Protein AF-A0A2T4HQL1-F1 (afdb_monomer_lite)

Sequence (120 aa):
MWVTTDDLSLGLLARKEIAVSRMVLTISAKGRITGCMVPTPSQHLELDRHACALTMKRGRYKPARDGAGNRVESTDSRTVRWQVRKDWQPGFGQDKCRRSSPTPPAPQAAILCPSPAMAA

pLDDT: mean 77.42, std 20.45, range [36.78, 98.31]

Structure (mmCIF, N/CA/C/O backbone):
data_AF-A0A2T4HQL1-F1
#
_entry.id   AF-A0A2T4HQL1-F1
#
loop_
_atom_site.group_PDB
_atom_site.id
_atom_site.type_symbol
_atom_site.label_atom_id
_atom_site.label_alt_id
_atom_site.label_comp_id
_atom_site.label_asym_id
_atom_site.label_entity_id
_atom_site.label_seq_id
_atom_site.pdbx_PDB_ins_code
_atom_site.Cartn_x
_atom_site.Cartn_y
_atom_site.Cartn_z
_atom_site.occupancy
_atom_site.B_iso_or_equiv
_atom_site.auth_seq_id
_atom_site.auth_comp_id
_atom_site.auth_asym_id
_atom_site.auth_atom_id
_atom_site.pdbx_PDB_model_num
ATOM 1 N N . MET A 1 1 ? 9.281 -0.082 7.157 1.00 65.81 1 MET A N 1
ATOM 2 C CA . MET A 1 1 ? 8.653 -0.238 5.825 1.00 65.81 1 MET A CA 1
ATOM 3 C C . MET A 1 1 ? 8.395 -1.728 5.595 1.00 65.81 1 MET A C 1
ATOM 5 O O . MET A 1 1 ? 9.284 -2.496 5.931 1.00 65.81 1 MET A O 1
ATOM 9 N N . TRP A 1 2 ? 7.210 -2.154 5.127 1.00 81.00 2 TRP A N 1
ATOM 10 C CA . TRP A 1 2 ? 6.835 -3.590 5.008 1.00 81.00 2 TRP A CA 1
ATOM 11 C C . TRP A 1 2 ? 7.103 -4.226 3.637 1.00 81.00 2 TRP A C 1
ATOM 13 O O . TRP A 1 2 ? 6.974 -5.442 3.483 1.00 81.00 2 TRP A O 1
ATOM 23 N N . VAL A 1 3 ? 7.450 -3.387 2.666 1.00 79.88 3 VAL A N 1
ATOM 24 C CA . VAL A 1 3 ? 7.897 -3.763 1.327 1.00 79.88 3 VAL A CA 1
ATOM 25 C C . VAL A 1 3 ? 9.374 -3.404 1.236 1.00 79.88 3 VAL A C 1
ATOM 27 O O . VAL A 1 3 ? 9.753 -2.301 1.650 1.00 79.88 3 VAL A O 1
ATOM 30 N N . THR A 1 4 ? 10.196 -4.323 0.741 1.00 75.44 4 THR A N 1
ATOM 31 C CA . THR A 1 4 ? 11.634 -4.115 0.548 1.00 75.44 4 THR A CA 1
ATOM 32 C C . THR A 1 4 ? 12.032 -4.405 -0.894 1.00 75.44 4 THR A C 1
ATOM 34 O O . THR A 1 4 ? 11.261 -4.938 -1.687 1.00 75.44 4 THR A O 1
ATOM 37 N N . THR A 1 5 ? 13.259 -4.040 -1.250 1.00 71.44 5 THR A N 1
ATOM 38 C CA . THR A 1 5 ? 13.796 -4.277 -2.591 1.00 71.44 5 THR A CA 1
ATOM 39 C C . THR A 1 5 ? 13.893 -5.763 -2.947 1.00 71.44 5 THR A C 1
ATOM 41 O O . THR A 1 5 ? 13.768 -6.107 -4.117 1.00 71.44 5 THR A O 1
ATOM 44 N N . ASP A 1 6 ? 14.071 -6.648 -1.962 1.00 71.12 6 ASP A N 1
ATOM 45 C CA . ASP A 1 6 ? 14.102 -8.104 -2.171 1.00 71.12 6 ASP A CA 1
ATOM 46 C C . ASP A 1 6 ? 12.740 -8.677 -2.594 1.00 71.12 6 ASP A C 1
ATOM 48 O O . ASP A 1 6 ? 12.672 -9.789 -3.109 1.00 71.12 6 ASP A O 1
ATOM 52 N N . ASP A 1 7 ? 11.660 -7.910 -2.422 1.00 75.12 7 ASP A N 1
ATOM 53 C CA . ASP A 1 7 ? 10.336 -8.269 -2.921 1.00 75.12 7 ASP A CA 1
ATOM 54 C C . ASP A 1 7 ? 10.151 -7.951 -4.420 1.00 75.12 7 ASP A C 1
ATOM 56 O O . ASP A 1 7 ? 9.113 -8.265 -5.001 1.00 75.12 7 ASP A O 1
ATOM 60 N N . LEU A 1 8 ? 11.129 -7.318 -5.080 1.00 72.38 8 LEU A N 1
ATOM 61 C CA . LEU A 1 8 ? 11.062 -7.073 -6.517 1.00 72.38 8 LEU A CA 1
ATOM 62 C C . LEU A 1 8 ? 11.087 -8.409 -7.273 1.00 72.38 8 LEU A C 1
ATOM 64 O O . LEU A 1 8 ? 12.117 -9.081 -7.350 1.00 72.38 8 LEU A O 1
ATOM 68 N N . SER A 1 9 ? 9.953 -8.779 -7.867 1.00 66.94 9 SER A N 1
ATOM 69 C CA . SER A 1 9 ? 9.872 -9.975 -8.707 1.00 66.94 9 SER A CA 1
ATOM 70 C C . SER A 1 9 ? 10.773 -9.833 -9.940 1.00 66.94 9 SER A C 1
ATOM 72 O O . SER A 1 9 ? 10.890 -8.753 -10.530 1.00 66.94 9 SER A O 1
ATOM 74 N N . LEU A 1 10 ? 11.431 -10.934 -10.320 1.00 60.50 10 LEU A N 1
ATOM 75 C CA . LEU A 1 10 ? 12.381 -10.954 -11.433 1.00 60.50 10 LEU A CA 1
ATOM 76 C C . LEU A 1 10 ? 11.708 -10.475 -12.730 1.00 60.50 10 LEU A C 1
ATOM 78 O O . LEU A 1 10 ? 10.618 -10.925 -13.070 1.00 60.50 10 LEU A O 1
ATOM 82 N N . GLY A 1 11 ? 12.381 -9.585 -13.462 1.00 63.12 11 GLY A N 1
ATOM 83 C CA . GLY A 1 11 ? 11.945 -9.130 -14.788 1.00 63.12 11 GLY A CA 1
ATOM 84 C C . GLY A 1 11 ? 10.973 -7.945 -14.810 1.00 63.12 11 GLY A C 1
ATOM 85 O O . GLY A 1 11 ? 10.645 -7.487 -15.896 1.00 63.12 11 GLY A O 1
ATOM 86 N N . LEU A 1 12 ? 10.548 -7.411 -13.656 1.00 71.25 12 LEU A N 1
ATOM 87 C CA . LEU A 1 12 ? 9.639 -6.251 -13.613 1.00 71.25 12 LEU A CA 1
ATOM 88 C C . LEU A 1 12 ? 10.324 -4.893 -13.846 1.00 71.25 12 LEU A C 1
ATOM 90 O O . LEU A 1 12 ? 9.634 -3.913 -14.118 1.00 71.25 12 LEU A O 1
ATOM 94 N N . LEU A 1 13 ? 11.656 -4.827 -13.726 1.00 76.94 13 LEU A N 1
ATOM 95 C CA . LEU A 1 13 ? 12.461 -3.624 -13.965 1.00 76.94 13 LEU A CA 1
ATOM 96 C C . LEU A 1 13 ? 13.774 -3.961 -14.667 1.00 76.94 13 LEU A C 1
ATOM 98 O O . LEU A 1 13 ? 14.427 -4.961 -14.344 1.00 76.94 13 LEU A O 1
ATOM 102 N N . ALA A 1 14 ? 14.198 -3.086 -15.579 1.00 72.31 14 ALA A N 1
ATOM 103 C CA . ALA A 1 14 ? 15.511 -3.157 -16.199 1.00 72.31 14 ALA A CA 1
ATOM 104 C C . ALA A 1 14 ? 16.630 -2.760 -15.217 1.00 72.31 14 ALA A C 1
ATOM 106 O O . ALA A 1 14 ? 16.432 -2.064 -14.215 1.00 72.31 14 ALA A O 1
ATOM 107 N N . ARG A 1 15 ? 17.870 -3.176 -15.515 1.00 67.50 15 ARG A N 1
ATOM 108 C CA . ARG A 1 15 ? 19.042 -2.751 -14.733 1.00 67.50 15 ARG A CA 1
ATOM 109 C C . ARG A 1 15 ? 19.173 -1.225 -14.827 1.00 67.50 15 ARG A C 1
ATOM 111 O O . ARG A 1 15 ? 19.269 -0.697 -15.928 1.00 67.50 15 ARG A O 1
ATOM 118 N N . LYS A 1 16 ? 19.261 -0.553 -13.671 1.00 73.12 16 LYS A N 1
ATOM 119 C CA . LYS A 1 16 ? 19.298 0.920 -13.486 1.00 73.12 16 LYS A CA 1
ATOM 120 C C . LYS A 1 16 ? 17.945 1.636 -13.576 1.00 73.12 16 LYS A C 1
ATOM 122 O O . LYS A 1 16 ? 17.910 2.845 -13.362 1.00 73.12 16 LYS A O 1
ATOM 127 N N . GLU A 1 17 ? 16.855 0.923 -13.828 1.00 81.25 17 GLU A N 1
ATOM 128 C CA . GLU A 1 17 ? 15.520 1.508 -13.782 1.00 81.25 17 GLU A CA 1
ATOM 129 C C . GLU A 1 17 ? 15.061 1.713 -12.331 1.00 81.25 17 GLU A C 1
ATOM 131 O O . GLU A 1 17 ? 15.386 0.929 -11.430 1.00 81.25 17 GLU A O 1
ATOM 136 N N . ILE A 1 18 ? 14.329 2.803 -12.101 1.00 84.56 18 ILE A N 1
ATOM 137 C CA . ILE A 1 18 ? 13.709 3.132 -10.818 1.00 84.56 18 ILE A CA 1
ATOM 138 C C . ILE A 1 18 ? 12.219 3.308 -11.071 1.00 84.56 18 ILE A C 1
ATOM 140 O O . ILE A 1 18 ? 11.830 4.141 -11.886 1.00 84.56 18 ILE A O 1
ATOM 144 N N . ALA A 1 19 ? 11.399 2.587 -10.313 1.00 87.88 19 ALA A N 1
ATOM 145 C CA . ALA A 1 19 ? 9.952 2.750 -10.334 1.00 87.88 19 ALA A CA 1
ATOM 146 C C . ALA A 1 19 ? 9.423 3.166 -8.964 1.00 87.88 19 ALA A C 1
ATOM 148 O O . ALA A 1 19 ? 10.049 2.934 -7.926 1.00 87.88 19 ALA A O 1
ATOM 149 N N . VAL A 1 20 ? 8.256 3.806 -8.962 1.00 90.75 20 VAL A N 1
ATOM 150 C CA . VAL A 1 20 ? 7.622 4.325 -7.752 1.00 90.75 20 VAL A CA 1
ATOM 151 C C . VAL A 1 20 ? 6.142 3.971 -7.757 1.00 90.75 20 VAL A C 1
ATOM 153 O O . VAL A 1 20 ? 5.414 4.405 -8.645 1.00 90.75 20 VAL A O 1
ATOM 156 N N . SER A 1 21 ? 5.704 3.258 -6.723 1.00 92.81 21 SER A N 1
ATOM 157 C CA . SER A 1 21 ? 4.299 2.920 -6.481 1.00 92.81 21 SER A CA 1
ATOM 158 C C . SER A 1 21 ? 3.754 3.776 -5.345 1.00 92.81 21 SER A C 1
ATOM 160 O O . SER A 1 21 ? 4.271 3.724 -4.225 1.00 92.81 21 SER A O 1
ATOM 162 N N . ARG A 1 22 ? 2.714 4.571 -5.615 1.00 94.75 22 ARG A N 1
ATOM 163 C CA . ARG A 1 22 ? 2.044 5.423 -4.619 1.00 94.75 22 ARG A CA 1
ATOM 164 C C . ARG A 1 22 ? 0.680 4.840 -4.291 1.00 94.75 22 ARG A C 1
ATOM 166 O O . ARG A 1 22 ? -0.131 4.657 -5.187 1.00 94.75 22 ARG A O 1
ATOM 173 N N . MET A 1 23 ? 0.423 4.570 -3.021 1.00 95.81 23 MET A N 1
ATOM 174 C CA . MET A 1 23 ? -0.805 3.916 -2.578 1.00 95.81 23 MET A CA 1
ATOM 175 C C . MET A 1 23 ? -1.430 4.634 -1.385 1.00 95.81 23 MET A C 1
ATOM 177 O O . MET A 1 23 ? -0.723 5.203 -0.552 1.00 95.81 23 MET A O 1
ATOM 181 N N . VAL A 1 24 ? -2.752 4.552 -1.296 1.00 97.38 24 VAL A N 1
ATOM 182 C CA . VAL A 1 24 ? -3.547 4.917 -0.124 1.00 97.38 24 VAL A CA 1
ATOM 183 C C . VAL A 1 24 ? -4.109 3.637 0.480 1.00 97.38 24 VAL A C 1
ATOM 185 O O . VAL A 1 24 ? -4.623 2.766 -0.221 1.00 97.38 24 VAL A O 1
ATOM 188 N N . LEU A 1 25 ? -3.967 3.512 1.790 1.00 97.81 25 LEU A N 1
ATOM 189 C CA . LEU A 1 25 ? -4.340 2.348 2.571 1.00 97.81 25 LEU A CA 1
ATOM 190 C C . LEU A 1 25 ? -5.537 2.691 3.440 1.00 97.81 25 LEU A C 1
ATOM 192 O O . LEU A 1 25 ? -5.536 3.737 4.081 1.00 97.81 25 LEU A O 1
ATOM 196 N N . THR A 1 26 ? -6.491 1.774 3.537 1.00 98.25 26 THR A N 1
ATOM 197 C CA . THR A 1 26 ? -7.552 1.822 4.547 1.00 98.25 26 THR A CA 1
ATOM 198 C C . THR A 1 26 ? -7.144 0.938 5.714 1.00 98.25 26 THR A C 1
ATOM 200 O O . THR A 1 26 ? -6.795 -0.230 5.525 1.00 98.25 26 THR A O 1
ATOM 203 N N . ILE A 1 27 ? -7.152 1.492 6.921 1.00 98.31 27 ILE A N 1
ATOM 204 C CA . ILE A 1 27 ? -6.684 0.856 8.150 1.00 98.31 27 ILE A CA 1
ATOM 205 C C . ILE A 1 27 ? -7.839 0.818 9.139 1.00 98.31 27 ILE A C 1
ATOM 207 O O . ILE A 1 27 ? -8.248 1.845 9.669 1.00 98.31 27 ILE A O 1
ATOM 211 N N . SER A 1 28 ? -8.314 -0.383 9.446 1.00 98.12 28 SER A N 1
ATOM 212 C CA . SER A 1 28 ? -9.365 -0.605 10.441 1.00 98.12 28 SER A CA 1
ATOM 213 C C . SER A 1 28 ? -8.979 -0.124 11.847 1.00 98.12 28 SER A C 1
ATOM 215 O O . SER A 1 28 ? -7.801 -0.082 12.214 1.00 98.12 28 SER A O 1
ATOM 217 N N . ALA A 1 29 ? -9.984 0.053 12.709 1.00 97.69 29 ALA A N 1
ATOM 218 C CA . ALA A 1 29 ? -9.818 0.325 14.143 1.00 97.69 29 ALA A CA 1
ATOM 219 C C . ALA A 1 29 ? -9.014 -0.752 14.915 1.00 97.69 29 ALA A C 1
ATOM 221 O O . ALA A 1 29 ? -8.616 -0.544 16.062 1.00 97.69 29 ALA A O 1
ATOM 222 N N . LYS A 1 30 ? -8.740 -1.914 14.302 1.00 97.19 30 LYS A N 1
ATOM 223 C CA . LYS A 1 30 ? -7.858 -2.964 14.847 1.00 97.19 30 LYS A CA 1
ATOM 224 C C . LYS A 1 30 ? -6.393 -2.805 14.416 1.00 97.19 30 LYS A C 1
ATOM 226 O O . LYS A 1 30 ? -5.563 -3.626 14.792 1.00 97.19 30 LYS A O 1
ATOM 231 N N . GLY A 1 31 ? -6.063 -1.786 13.618 1.00 96.75 31 GLY A N 1
ATOM 232 C CA . GLY A 1 31 ? -4.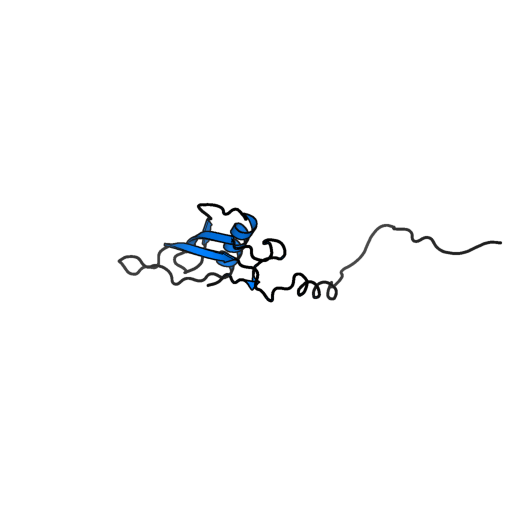704 -1.547 13.120 1.00 96.75 31 GLY A CA 1
ATOM 233 C C . GLY A 1 31 ? -4.328 -2.446 11.941 1.00 96.75 31 GLY A C 1
ATOM 234 O O . GLY A 1 31 ? -3.152 -2.625 11.615 1.00 96.75 31 GLY A O 1
ATOM 235 N N . ARG A 1 32 ? -5.333 -3.059 11.313 1.00 97.06 32 ARG A N 1
ATOM 236 C CA . ARG A 1 32 ? -5.176 -3.935 10.154 1.00 97.06 32 ARG A CA 1
ATOM 237 C C . ARG A 1 32 ? -5.545 -3.192 8.890 1.00 97.06 32 ARG A C 1
ATOM 239 O O . ARG A 1 32 ? -6.594 -2.555 8.864 1.00 97.06 32 ARG A O 1
ATOM 246 N N . ILE A 1 33 ? -4.722 -3.337 7.860 1.00 97.69 33 ILE A N 1
ATOM 247 C CA . ILE A 1 33 ? -5.035 -2.823 6.531 1.00 97.69 33 ILE A CA 1
ATOM 248 C C . ILE A 1 33 ? -6.162 -3.673 5.945 1.00 97.69 33 ILE A C 1
ATOM 250 O O . ILE A 1 33 ? -6.043 -4.897 5.883 1.00 97.69 33 ILE A O 1
ATOM 254 N N . THR A 1 34 ? -7.248 -3.019 5.559 1.00 97.62 34 THR A N 1
ATOM 255 C CA . THR A 1 34 ? -8.452 -3.619 4.968 1.00 97.62 34 THR A CA 1
ATOM 256 C C . THR A 1 34 ? -8.612 -3.250 3.498 1.00 97.62 34 THR A C 1
ATOM 258 O O . THR A 1 34 ? -9.283 -3.974 2.772 1.00 97.62 34 THR A O 1
ATOM 261 N N . GLY A 1 35 ? -7.946 -2.188 3.037 1.00 96.94 35 GLY A N 1
ATOM 262 C CA . GLY A 1 35 ? -7.953 -1.763 1.639 1.00 96.94 35 GLY A CA 1
ATOM 263 C C . GLY A 1 35 ? -6.613 -1.179 1.201 1.00 96.94 35 GLY A C 1
ATOM 264 O O . GLY A 1 35 ? -5.869 -0.629 2.015 1.00 96.94 35 GLY A O 1
ATOM 265 N N . CYS A 1 36 ? -6.311 -1.306 -0.089 1.00 97.38 36 CYS A N 1
ATOM 266 C CA . CYS A 1 36 ? -5.197 -0.636 -0.750 1.00 97.38 36 CYS A CA 1
ATOM 267 C C . CYS A 1 36 ? -5.657 -0.162 -2.126 1.00 97.38 36 CYS A C 1
ATOM 269 O O . CYS A 1 36 ? -6.158 -0.962 -2.915 1.00 97.38 36 CYS A O 1
ATOM 271 N N . MET A 1 37 ? -5.481 1.125 -2.406 1.00 96.56 37 MET A N 1
ATOM 272 C CA . MET A 1 37 ? -5.764 1.729 -3.704 1.00 96.56 37 MET A CA 1
ATOM 273 C C . MET A 1 37 ? -4.547 2.498 -4.204 1.00 96.56 37 MET A C 1
ATOM 275 O O . MET A 1 37 ? -3.816 3.105 -3.424 1.00 96.56 37 MET A O 1
ATOM 279 N N . VAL A 1 38 ? -4.344 2.504 -5.516 1.00 96.25 38 VAL A N 1
ATOM 280 C CA . VAL A 1 38 ? -3.274 3.254 -6.180 1.00 96.25 38 VAL A CA 1
ATOM 281 C C . VAL A 1 38 ? -3.954 4.378 -6.963 1.00 96.25 38 VAL A C 1
ATOM 283 O O . VAL A 1 38 ? -4.474 4.119 -8.045 1.00 96.25 38 VAL A O 1
ATOM 286 N N . PRO A 1 39 ? -4.043 5.604 -6.405 1.00 94.38 39 PRO A N 1
ATOM 287 C CA . PRO A 1 39 ? -4.849 6.685 -6.986 1.00 94.38 39 PRO A CA 1
ATOM 288 C C . PRO A 1 39 ? -4.349 7.121 -8.365 1.00 94.38 39 PRO A C 1
ATOM 290 O O . PRO A 1 39 ? -5.128 7.545 -9.211 1.00 94.38 39 PRO A O 1
ATOM 293 N N .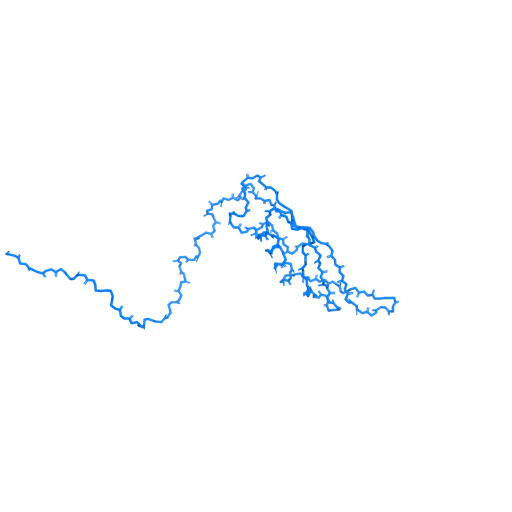 THR A 1 40 ? -3.045 6.998 -8.596 1.00 93.50 40 THR A N 1
ATOM 294 C CA . THR A 1 40 ? -2.426 7.215 -9.900 1.00 93.50 40 THR A CA 1
ATOM 295 C C . THR A 1 40 ? -1.534 6.017 -10.178 1.00 93.50 40 THR A C 1
ATOM 297 O O . THR A 1 40 ? -0.467 5.916 -9.561 1.00 93.50 40 THR A O 1
ATOM 300 N N . PRO A 1 41 ? -1.974 5.087 -11.043 1.00 91.12 41 PRO A N 1
ATOM 301 C CA . PRO A 1 41 ? -1.151 3.960 -11.444 1.00 91.12 41 PRO A CA 1
ATOM 302 C C . PRO A 1 41 ? 0.173 4.436 -12.040 1.00 91.12 41 PRO A C 1
ATOM 304 O O . PRO A 1 41 ? 0.234 5.444 -12.747 1.00 91.12 41 PRO A O 1
ATOM 307 N N . SER A 1 42 ? 1.247 3.729 -11.718 1.00 89.19 42 SER A N 1
ATOM 308 C CA . SER A 1 42 ? 2.559 3.953 -12.303 1.00 89.19 42 SER A CA 1
ATOM 309 C C . SER A 1 42 ? 2.631 3.344 -13.706 1.00 89.19 42 SER A C 1
ATOM 311 O O . SER A 1 42 ? 1.728 2.644 -14.164 1.00 89.19 42 SER A O 1
ATOM 313 N N . GLN A 1 43 ? 3.761 3.556 -14.378 1.00 88.50 43 GLN A N 1
ATOM 314 C CA . GLN A 1 43 ? 4.063 2.881 -15.644 1.00 88.50 43 GLN A CA 1
ATOM 315 C C . GLN A 1 43 ? 4.209 1.352 -15.477 1.00 88.50 43 GLN A C 1
ATOM 317 O O . GLN A 1 43 ? 4.167 0.623 -16.463 1.00 88.50 43 GLN A O 1
ATOM 322 N N . HIS A 1 44 ? 4.330 0.852 -14.239 1.00 88.38 44 HIS A N 1
ATOM 323 C CA . HIS A 1 44 ? 4.500 -0.563 -13.913 1.00 88.38 44 HIS A CA 1
ATOM 324 C C . HIS A 1 44 ? 3.327 -1.065 -13.057 1.00 88.38 44 HIS A C 1
ATOM 326 O O . HIS A 1 44 ? 3.447 -1.246 -11.844 1.00 88.38 44 HIS A O 1
ATOM 332 N N . LEU A 1 45 ? 2.186 -1.338 -13.697 1.00 89.50 45 LEU A N 1
ATOM 333 C CA . LEU A 1 45 ? 0.959 -1.774 -13.011 1.00 89.50 45 LEU A CA 1
ATOM 334 C C . LEU A 1 45 ? 1.151 -3.033 -12.150 1.00 89.50 45 LEU A C 1
ATOM 336 O O . LEU A 1 45 ? 0.549 -3.160 -11.084 1.00 89.50 45 LEU A O 1
ATOM 340 N N . GLU A 1 46 ? 2.011 -3.953 -12.585 1.00 86.12 46 GLU A N 1
ATOM 341 C CA . GLU A 1 46 ? 2.327 -5.159 -11.817 1.00 86.12 46 GLU A CA 1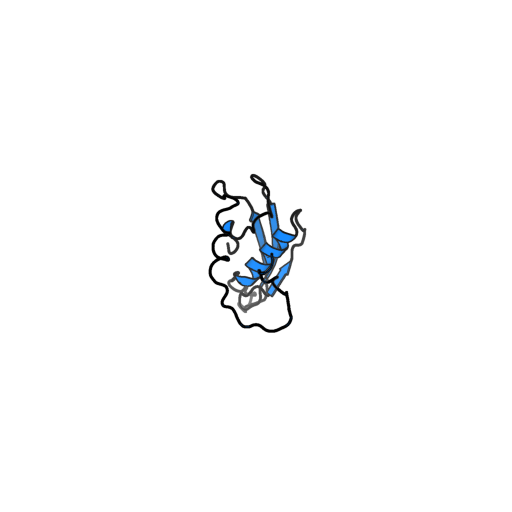
ATOM 342 C C . GLU A 1 46 ? 3.097 -4.840 -10.528 1.00 86.12 46 GLU A C 1
ATOM 344 O O . GLU A 1 46 ? 2.820 -5.446 -9.492 1.00 86.12 46 GLU A O 1
ATOM 349 N N . LEU A 1 47 ? 3.984 -3.834 -10.533 1.00 89.00 47 LEU A N 1
ATOM 350 C CA . LEU A 1 47 ? 4.640 -3.371 -9.305 1.00 89.00 47 LEU A CA 1
ATOM 351 C C . LEU A 1 47 ? 3.642 -2.736 -8.348 1.00 89.00 47 LEU A C 1
ATOM 353 O O . LEU A 1 47 ? 3.719 -2.987 -7.151 1.00 89.00 47 LEU A O 1
ATOM 357 N N . ASP A 1 48 ? 2.680 -1.973 -8.858 1.00 91.25 48 ASP A N 1
ATOM 358 C CA . ASP A 1 48 ? 1.640 -1.355 -8.036 1.00 91.25 48 ASP A CA 1
ATOM 359 C C . ASP A 1 48 ? 0.755 -2.401 -7.349 1.00 91.25 48 ASP A C 1
ATOM 361 O O . ASP A 1 48 ? 0.544 -2.349 -6.132 1.00 91.25 48 ASP A O 1
ATOM 365 N N . ARG A 1 49 ? 0.299 -3.405 -8.110 1.00 91.44 49 ARG A N 1
ATOM 366 C CA . ARG A 1 49 ? -0.461 -4.548 -7.582 1.00 91.44 49 ARG A CA 1
ATOM 367 C C . ARG A 1 49 ? 0.346 -5.307 -6.535 1.00 91.44 49 ARG A C 1
ATOM 369 O O . ARG A 1 49 ? -0.165 -5.600 -5.451 1.00 91.44 49 ARG A O 1
ATOM 376 N N . HIS A 1 50 ? 1.614 -5.584 -6.831 1.00 91.06 50 HIS A N 1
ATOM 377 C CA . HIS A 1 50 ? 2.501 -6.300 -5.925 1.00 91.06 50 HIS A CA 1
ATOM 378 C C . HIS A 1 50 ? 2.760 -5.516 -4.630 1.00 91.06 50 HIS A C 1
ATOM 380 O O . HIS A 1 50 ? 2.665 -6.071 -3.531 1.00 91.06 50 HIS A O 1
ATOM 386 N N . ALA A 1 51 ? 2.996 -4.206 -4.744 1.00 91.81 51 ALA A N 1
ATOM 387 C CA . ALA A 1 51 ? 3.184 -3.299 -3.619 1.00 91.81 51 ALA A CA 1
ATOM 388 C C . ALA A 1 51 ? 1.972 -3.327 -2.679 1.00 91.81 51 ALA A C 1
ATOM 390 O O . ALA A 1 51 ? 2.133 -3.483 -1.463 1.00 91.81 51 ALA A O 1
ATOM 391 N N . CYS A 1 52 ? 0.763 -3.227 -3.241 1.00 94.56 52 CYS A N 1
ATOM 392 C CA . CYS A 1 52 ? -0.475 -3.324 -2.477 1.00 94.56 52 CYS A CA 1
ATOM 393 C C . CYS A 1 52 ? -0.611 -4.685 -1.789 1.00 94.56 52 CYS A C 1
ATOM 395 O O . CYS A 1 52 ? -0.840 -4.732 -0.580 1.00 94.56 52 CYS A O 1
ATOM 397 N N . ALA A 1 53 ? -0.413 -5.790 -2.513 1.00 93.25 53 ALA A N 1
ATOM 398 C CA . ALA A 1 53 ? -0.560 -7.139 -1.965 1.00 93.25 53 ALA A CA 1
ATOM 399 C C . ALA A 1 53 ? 0.371 -7.388 -0.764 1.00 93.25 53 ALA A C 1
ATOM 401 O O . ALA A 1 53 ? -0.063 -7.870 0.289 1.00 93.25 53 ALA A O 1
ATOM 402 N N . LEU A 1 54 ? 1.647 -7.013 -0.884 1.00 93.19 54 LEU A N 1
ATOM 403 C CA . LEU A 1 54 ? 2.620 -7.153 0.200 1.00 93.19 54 LEU A CA 1
ATOM 404 C C . LEU A 1 54 ? 2.289 -6.257 1.386 1.00 93.19 54 LEU A C 1
ATOM 406 O O . LEU A 1 54 ? 2.347 -6.705 2.537 1.00 93.19 54 LEU A O 1
ATOM 410 N N . THR A 1 55 ? 1.907 -5.012 1.105 1.00 93.62 55 THR A N 1
ATOM 411 C CA . THR A 1 55 ? 1.540 -4.045 2.135 1.00 93.62 55 THR A CA 1
ATOM 412 C C . THR A 1 55 ? 0.324 -4.531 2.912 1.00 93.62 55 THR A C 1
ATOM 414 O O . THR A 1 55 ? 0.392 -4.597 4.134 1.00 93.62 55 THR A O 1
ATOM 417 N N . MET A 1 56 ? -0.734 -4.997 2.245 1.00 94.69 56 MET A N 1
ATOM 418 C CA . MET A 1 56 ? -1.913 -5.571 2.903 1.00 94.69 56 MET A CA 1
ATOM 419 C C . MET A 1 56 ? -1.570 -6.808 3.750 1.00 94.69 56 MET A C 1
ATOM 421 O O . MET A 1 56 ? -2.044 -6.950 4.880 1.00 94.69 56 MET A O 1
ATOM 425 N N . LYS A 1 57 ? -0.698 -7.695 3.250 1.00 93.44 57 LYS A N 1
ATOM 426 C CA . LYS A 1 57 ? -0.299 -8.925 3.957 1.00 93.44 57 LYS A CA 1
ATOM 427 C C . LYS A 1 57 ? 0.500 -8.624 5.233 1.00 93.44 57 LYS A C 1
ATOM 429 O O . LYS A 1 57 ? 0.191 -9.132 6.324 1.00 93.44 57 LYS A O 1
ATOM 434 N N . ARG A 1 58 ? 1.532 -7.789 5.113 1.00 94.12 58 ARG A N 1
ATOM 435 C CA . ARG A 1 58 ? 2.548 -7.569 6.157 1.00 94.12 58 ARG A CA 1
ATOM 436 C C . ARG A 1 58 ? 2.270 -6.353 7.034 1.00 94.12 58 ARG A C 1
ATOM 438 O O . ARG A 1 58 ? 2.683 -6.338 8.189 1.00 94.12 58 ARG A O 1
ATOM 445 N N . GLY A 1 59 ? 1.551 -5.363 6.519 1.00 92.69 59 GLY A N 1
ATOM 446 C CA . GLY A 1 59 ? 1.365 -4.082 7.179 1.00 92.69 59 GLY A CA 1
ATOM 447 C C . GLY A 1 59 ? 0.562 -4.171 8.470 1.00 92.69 59 GLY A C 1
ATOM 448 O O . GLY A 1 59 ? -0.480 -4.828 8.550 1.00 92.69 59 GLY A O 1
ATOM 449 N N . ARG A 1 60 ? 1.080 -3.527 9.513 1.00 94.25 60 ARG A N 1
ATOM 450 C CA . ARG A 1 60 ? 0.479 -3.461 10.849 1.00 94.25 60 ARG A CA 1
ATOM 451 C C . ARG A 1 60 ? 0.595 -2.035 11.351 1.00 94.25 60 ARG A C 1
ATOM 453 O O . ARG A 1 60 ? 1.693 -1.492 11.388 1.00 94.25 60 ARG A O 1
ATOM 460 N N . TYR A 1 61 ? -0.525 -1.457 11.750 1.00 94.62 61 TYR A N 1
ATOM 461 C CA . TYR A 1 61 ? -0.611 -0.080 12.210 1.00 94.62 61 TYR A CA 1
ATOM 462 C C . TYR A 1 61 ? -1.048 -0.018 13.665 1.00 94.62 61 TYR A C 1
ATOM 464 O O . TYR A 1 61 ? -1.802 -0.864 14.144 1.00 94.62 61 TYR A O 1
ATOM 472 N N . LYS A 1 62 ? -0.623 1.037 14.360 1.00 95.69 62 LYS A N 1
ATOM 473 C CA . LYS A 1 62 ? -1.329 1.475 15.561 1.00 95.69 62 LYS A CA 1
ATOM 474 C C . LYS A 1 62 ? -2.650 2.112 15.099 1.00 95.69 62 LYS A C 1
ATOM 476 O O . LYS A 1 62 ? -2.589 2.984 14.236 1.00 95.69 62 LYS A O 1
ATOM 481 N N . PRO A 1 63 ? -3.815 1.691 15.624 1.00 94.88 63 PRO A N 1
ATOM 482 C CA . PRO A 1 63 ? -5.090 2.293 15.249 1.00 94.88 63 PRO A CA 1
ATOM 483 C C . PRO A 1 63 ? -5.102 3.799 15.511 1.00 94.88 63 PRO A C 1
ATOM 485 O O . PRO A 1 63 ? -4.586 4.242 16.546 1.00 94.88 63 PRO A O 1
ATOM 488 N N . ALA A 1 64 ? -5.733 4.555 14.615 1.00 96.75 64 ALA A N 1
ATOM 489 C CA . ALA A 1 64 ? -6.077 5.945 14.874 1.00 96.75 64 ALA A CA 1
ATOM 490 C C . ALA A 1 64 ? -7.089 6.039 16.022 1.00 96.75 64 ALA A C 1
ATOM 492 O O . ALA A 1 64 ? -7.773 5.062 16.350 1.00 96.75 64 ALA A O 1
ATOM 493 N N . ARG A 1 65 ? -7.163 7.214 16.648 1.00 97.31 65 ARG A N 1
ATOM 494 C CA . ARG A 1 65 ? -8.132 7.505 17.704 1.00 97.31 65 ARG A CA 1
ATOM 495 C C . ARG A 1 65 ? -8.880 8.798 17.405 1.00 97.31 65 ARG A C 1
ATOM 497 O O . ARG A 1 65 ? -8.284 9.716 16.850 1.00 97.31 65 ARG A O 1
ATOM 504 N N . ASP A 1 66 ? -10.157 8.841 17.763 1.00 95.75 66 ASP A N 1
ATOM 505 C CA . ASP A 1 66 ? -10.974 10.056 17.712 1.00 95.75 66 ASP A CA 1
ATOM 506 C C . ASP A 1 66 ? -10.705 10.981 18.918 1.00 95.75 66 ASP A C 1
ATOM 508 O O . ASP A 1 66 ? -9.861 10.691 19.773 1.00 95.75 66 ASP A O 1
ATOM 512 N N . GLY A 1 67 ? -11.441 12.094 19.002 1.00 95.94 67 GLY A N 1
ATOM 513 C CA . GLY A 1 67 ? -11.325 13.059 20.102 1.00 95.94 67 GLY A CA 1
ATOM 514 C C . GLY A 1 67 ? -11.723 12.512 21.481 1.00 95.94 67 GLY A C 1
ATOM 515 O O . GLY A 1 67 ? -11.302 13.066 22.491 1.00 95.94 6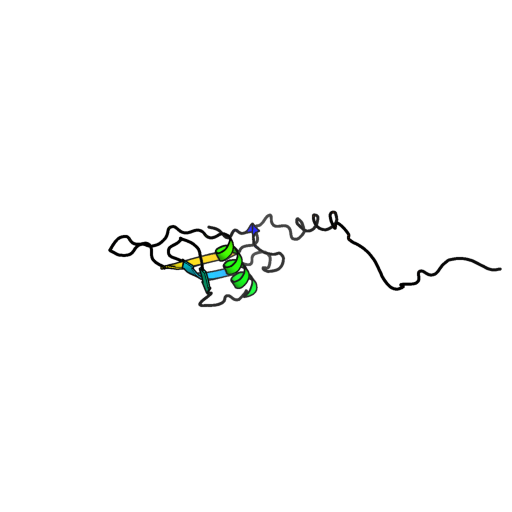7 GLY A O 1
ATOM 516 N N . ALA A 1 68 ? -12.476 11.411 21.538 1.00 96.88 68 ALA A N 1
ATOM 517 C CA . ALA A 1 68 ? -12.827 10.713 22.775 1.00 96.88 68 ALA A CA 1
ATOM 518 C C . ALA A 1 68 ? -11.831 9.587 23.118 1.00 96.88 68 ALA A C 1
ATOM 520 O O . ALA A 1 68 ? -11.954 8.923 24.147 1.00 96.88 68 ALA A O 1
ATOM 521 N N . GLY A 1 69 ? -10.826 9.358 22.268 1.00 96.94 69 GLY A N 1
ATOM 522 C CA . GLY A 1 69 ? -9.825 8.315 22.437 1.00 96.94 69 GLY A CA 1
ATOM 523 C C . GLY A 1 69 ? -10.265 6.934 21.946 1.00 96.94 69 GLY A C 1
ATOM 524 O O . GLY A 1 69 ? -9.505 5.975 22.123 1.00 96.94 69 GLY A O 1
ATOM 525 N N . ASN A 1 70 ? -11.427 6.792 21.308 1.00 97.50 70 ASN A N 1
ATOM 526 C CA . ASN A 1 70 ? -11.876 5.516 20.753 1.00 97.50 70 ASN A CA 1
ATOM 527 C C . ASN A 1 70 ? -11.082 5.175 19.497 1.00 97.50 70 ASN A C 1
ATOM 529 O O . ASN A 1 70 ? -10.727 6.056 18.720 1.00 97.50 70 ASN A O 1
ATOM 533 N N . ARG A 1 71 ? -10.795 3.886 19.278 1.00 98.00 71 ARG A N 1
ATOM 534 C CA . ARG A 1 71 ? -10.103 3.442 18.060 1.00 98.00 71 ARG A CA 1
ATOM 535 C C . ARG A 1 71 ? -11.042 3.553 16.864 1.00 98.00 71 ARG A C 1
ATOM 537 O O . ARG A 1 71 ? -12.133 2.993 16.907 1.00 98.00 71 ARG A O 1
ATOM 544 N N . VAL A 1 72 ? -10.577 4.183 15.794 1.00 97.94 72 VAL A N 1
ATOM 545 C CA . VAL A 1 72 ? -11.365 4.415 14.576 1.00 97.94 72 VAL A CA 1
ATOM 546 C C . VAL A 1 72 ? -10.628 3.938 13.330 1.00 97.94 72 VAL A C 1
ATOM 548 O O . VAL A 1 72 ? -9.415 3.711 13.354 1.00 97.94 72 VAL A O 1
ATOM 551 N N . GLU A 1 73 ? -11.383 3.737 12.251 1.00 98.00 73 GLU A N 1
ATOM 552 C CA . GLU A 1 73 ? -10.805 3.542 10.925 1.00 98.00 73 GLU A CA 1
ATOM 553 C C . GLU A 1 73 ? -10.077 4.814 10.470 1.00 98.00 73 GLU A C 1
ATOM 555 O O . GLU A 1 73 ? -10.453 5.931 10.822 1.00 98.00 73 GLU A O 1
ATOM 560 N N . SER A 1 74 ? -9.008 4.633 9.702 1.00 97.88 74 SER A N 1
ATOM 561 C CA . SER A 1 74 ? -8.206 5.725 9.159 1.00 97.88 74 SER A CA 1
ATOM 562 C C . SER A 1 74 ? -7.626 5.364 7.804 1.00 97.88 74 SER A C 1
ATOM 564 O O . SER A 1 74 ? -7.472 4.185 7.485 1.00 97.88 74 SER A O 1
ATOM 566 N N . THR A 1 75 ? -7.230 6.378 7.044 1.00 97.62 75 THR A N 1
ATOM 567 C CA . THR A 1 75 ? -6.468 6.208 5.807 1.00 97.62 75 THR A CA 1
ATOM 568 C C . THR A 1 75 ? -5.025 6.662 5.975 1.00 97.62 75 THR A C 1
ATOM 570 O O . THR A 1 75 ? -4.758 7.608 6.713 1.00 97.62 75 THR A O 1
ATOM 573 N N . ASP A 1 76 ? -4.097 6.033 5.257 1.00 96.31 76 ASP A N 1
ATOM 574 C CA . ASP A 1 76 ? -2.686 6.432 5.241 1.00 96.31 76 ASP A CA 1
ATOM 575 C C . ASP A 1 76 ? -2.069 6.301 3.848 1.00 96.31 76 ASP A C 1
ATOM 577 O O . ASP A 1 76 ? -2.393 5.382 3.097 1.00 96.31 76 ASP A O 1
ATOM 581 N N . SER A 1 77 ? -1.137 7.194 3.522 1.00 95.25 77 SER A N 1
ATOM 582 C CA . SER A 1 77 ? -0.460 7.222 2.226 1.00 95.25 77 SER A CA 1
ATOM 583 C C . SER A 1 77 ? 0.945 6.639 2.331 1.00 95.25 77 SER A C 1
ATOM 585 O O . SER A 1 77 ? 1.736 6.975 3.221 1.00 95.25 77 SER A O 1
ATOM 587 N N . ARG A 1 78 ? 1.291 5.764 1.385 1.00 93.38 78 ARG A N 1
ATOM 588 C CA . ARG A 1 78 ? 2.601 5.112 1.310 1.00 93.38 78 ARG A CA 1
ATOM 589 C C . ARG A 1 78 ? 3.171 5.173 -0.095 1.00 93.38 78 ARG A C 1
ATOM 591 O O . ARG A 1 78 ? 2.457 5.104 -1.088 1.00 93.38 78 ARG A O 1
ATOM 598 N N . THR A 1 79 ? 4.491 5.295 -0.159 1.00 92.69 79 THR A N 1
ATOM 599 C CA . THR A 1 79 ? 5.244 5.274 -1.412 1.00 92.69 79 THR A CA 1
ATOM 600 C C . THR A 1 79 ? 6.309 4.194 -1.324 1.00 92.69 79 THR A C 1
ATOM 602 O O . THR A 1 79 ? 7.112 4.193 -0.392 1.00 92.69 79 THR A O 1
ATOM 605 N N . VAL A 1 80 ? 6.312 3.277 -2.287 1.00 90.44 80 VAL A N 1
ATOM 606 C CA . VAL A 1 80 ? 7.360 2.269 -2.455 1.00 90.44 80 VAL A CA 1
ATOM 607 C C . VAL A 1 80 ? 8.246 2.705 -3.608 1.00 90.44 80 VAL A C 1
ATOM 609 O O . VAL A 1 80 ? 7.753 2.972 -4.702 1.00 90.44 80 VAL A O 1
ATOM 612 N N . ARG A 1 81 ? 9.553 2.775 -3.362 1.00 89.31 81 ARG A N 1
ATOM 613 C CA . ARG A 1 81 ? 10.559 2.991 -4.400 1.00 89.31 81 ARG A CA 1
ATOM 614 C C . ARG A 1 81 ? 11.233 1.662 -4.707 1.00 89.31 81 ARG A C 1
ATOM 616 O O . ARG A 1 81 ? 11.843 1.062 -3.828 1.00 89.31 81 ARG A O 1
ATOM 623 N N . TRP A 1 82 ? 11.138 1.249 -5.958 1.00 86.31 82 TRP A N 1
ATOM 624 C CA . TRP A 1 82 ? 11.735 0.036 -6.486 1.00 86.31 82 TRP A CA 1
ATOM 625 C C . TRP A 1 82 ? 13.037 0.380 -7.196 1.00 86.31 82 TRP A C 1
ATOM 627 O O . TRP A 1 82 ? 13.093 1.327 -7.982 1.00 86.31 82 TRP A O 1
ATOM 637 N N . GLN A 1 83 ? 14.089 -0.383 -6.922 1.00 84.88 83 GLN A N 1
ATOM 638 C CA . GLN A 1 83 ? 15.363 -0.244 -7.613 1.00 84.88 83 GLN A CA 1
ATOM 639 C C . GLN A 1 83 ? 16.073 -1.588 -7.622 1.00 84.88 83 GLN A C 1
ATOM 641 O O . GLN A 1 83 ? 16.248 -2.199 -6.575 1.00 84.88 83 GLN A O 1
ATOM 646 N N . VAL A 1 84 ? 16.537 -2.032 -8.783 1.00 79.12 84 VAL A N 1
ATOM 647 C CA . VAL A 1 84 ? 17.385 -3.223 -8.867 1.00 79.12 84 VAL A CA 1
ATOM 648 C C . VAL A 1 84 ? 18.695 -2.956 -8.115 1.00 79.12 84 VAL A C 1
ATOM 650 O O . VAL A 1 84 ? 19.413 -2.006 -8.438 1.00 79.12 84 VAL A O 1
ATOM 653 N N . ARG A 1 85 ? 19.017 -3.771 -7.100 1.00 69.31 85 ARG A N 1
ATOM 654 C CA . ARG A 1 85 ? 20.297 -3.647 -6.383 1.00 69.31 85 ARG A CA 1
ATOM 655 C C . ARG A 1 85 ? 21.469 -3.911 -7.332 1.00 69.31 85 ARG A C 1
ATOM 657 O O . ARG A 1 85 ? 21.366 -4.706 -8.258 1.00 69.31 85 ARG A O 1
ATOM 664 N N . LYS A 1 86 ? 22.618 -3.277 -7.090 1.00 65.69 86 LYS A N 1
ATOM 665 C CA . LYS A 1 86 ? 23.818 -3.461 -7.930 1.00 65.69 86 LYS A CA 1
ATOM 666 C C . LYS A 1 86 ? 24.352 -4.898 -7.893 1.00 65.69 86 LYS A C 1
ATOM 668 O O . LYS A 1 86 ? 24.880 -5.373 -8.892 1.00 65.69 86 LYS A O 1
ATOM 673 N N . ASP A 1 87 ? 24.190 -5.573 -6.761 1.00 66.44 87 ASP A N 1
ATOM 674 C CA . ASP A 1 87 ? 24.553 -6.975 -6.550 1.00 66.44 87 ASP A CA 1
ATOM 675 C C . ASP A 1 87 ? 23.417 -7.954 -6.887 1.00 66.44 87 ASP A C 1
ATOM 677 O O . ASP A 1 87 ? 23.565 -9.164 -6.727 1.00 66.44 87 ASP A O 1
ATOM 681 N N . TRP A 1 88 ? 22.292 -7.448 -7.403 1.00 58.72 88 TRP A N 1
ATOM 682 C CA . TRP A 1 88 ? 21.239 -8.288 -7.945 1.00 58.72 88 TRP A CA 1
ATOM 683 C C . TRP A 1 88 ? 21.706 -8.890 -9.273 1.00 58.72 88 TRP A C 1
ATOM 685 O O . TRP A 1 88 ? 21.863 -8.213 -10.296 1.00 58.72 88 TRP A O 1
ATOM 695 N N . GLN A 1 89 ? 21.954 -10.194 -9.235 1.00 50.53 89 GLN A N 1
ATOM 696 C CA . GLN A 1 89 ? 22.287 -10.999 -10.396 1.00 50.53 89 GLN A CA 1
ATOM 697 C C . GL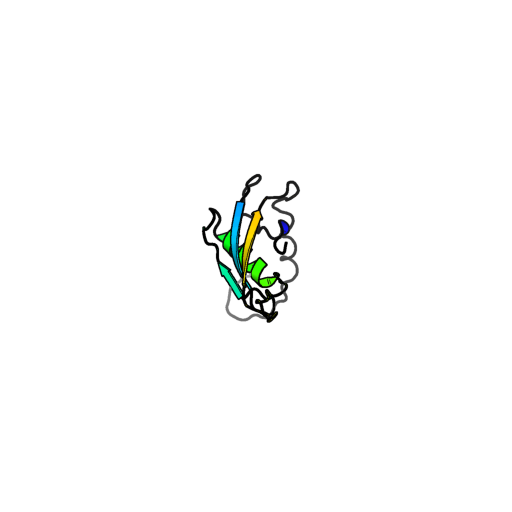N A 1 89 ? 20.997 -11.675 -10.895 1.00 50.53 89 GLN A C 1
ATOM 699 O O . GLN A 1 89 ? 20.445 -12.502 -10.164 1.00 50.53 89 GLN A O 1
ATOM 704 N N . PRO A 1 90 ? 20.495 -11.367 -12.109 1.00 46.09 90 PRO A N 1
ATOM 705 C CA . PRO A 1 90 ? 19.423 -12.141 -12.723 1.00 46.09 90 PRO A CA 1
ATOM 706 C C . PRO A 1 90 ? 19.958 -13.558 -12.954 1.00 46.09 90 PRO A C 1
ATOM 708 O O . PRO A 1 90 ? 20.739 -13.787 -13.872 1.00 46.09 90 PRO A O 1
ATOM 711 N N . GLY A 1 91 ? 19.623 -14.474 -12.045 1.00 48.66 91 GLY A N 1
ATOM 712 C CA . GLY A 1 91 ? 20.149 -15.842 -12.041 1.00 48.66 91 GLY A CA 1
ATOM 713 C C . GLY A 1 91 ? 20.447 -16.445 -10.665 1.00 48.66 91 GLY A C 1
ATOM 714 O O . GLY A 1 91 ? 20.585 -17.656 -10.585 1.00 48.66 91 GLY A O 1
ATOM 715 N N . PHE A 1 92 ? 20.487 -15.666 -9.578 1.00 45.22 92 PHE A N 1
ATOM 716 C CA . PHE A 1 92 ? 20.720 -16.199 -8.222 1.00 45.22 92 PHE A CA 1
ATOM 717 C C . PHE A 1 92 ? 19.418 -16.298 -7.412 1.00 45.22 92 PHE A C 1
ATOM 719 O O . PHE A 1 92 ? 19.200 -15.568 -6.448 1.00 45.22 92 PHE A O 1
ATOM 726 N N . GLY A 1 93 ? 18.526 -17.190 -7.849 1.00 46.34 93 GLY A N 1
ATOM 727 C CA . GLY A 1 93 ? 17.244 -17.448 -7.181 1.00 46.34 93 GLY A CA 1
ATOM 728 C C . GLY A 1 93 ? 16.311 -18.424 -7.906 1.00 46.34 93 GLY A C 1
ATOM 729 O O . GLY A 1 93 ? 15.110 -18.401 -7.657 1.00 46.34 93 GLY A O 1
ATOM 730 N N . GLN A 1 94 ? 16.832 -19.260 -8.810 1.00 48.16 94 GLN A N 1
ATOM 731 C CA . GLN A 1 94 ? 16.050 -20.215 -9.620 1.00 48.16 94 GLN A CA 1
ATOM 732 C C . GLN A 1 94 ? 16.491 -21.675 -9.383 1.00 48.16 94 GLN A C 1
ATOM 734 O O . GLN A 1 94 ? 16.232 -22.566 -10.184 1.00 48.16 94 GLN A O 1
ATOM 739 N N . ASP A 1 95 ? 17.142 -21.947 -8.256 1.00 46.41 95 ASP A N 1
ATOM 740 C CA . ASP A 1 95 ? 17.801 -23.220 -7.943 1.00 46.41 95 ASP A CA 1
ATOM 741 C C . ASP A 1 95 ? 17.273 -23.871 -6.649 1.00 46.41 95 ASP A C 1
ATOM 743 O O . ASP A 1 95 ? 17.907 -24.743 -6.056 1.00 46.41 95 ASP A O 1
ATOM 747 N N . LYS A 1 96 ? 16.046 -23.521 -6.235 1.00 51.09 96 LYS A N 1
ATOM 748 C CA . LYS A 1 96 ? 15.337 -24.202 -5.131 1.00 51.09 96 LYS A CA 1
ATOM 749 C C . LYS A 1 96 ? 14.080 -24.969 -5.573 1.00 51.09 96 LYS A C 1
ATOM 751 O O . LYS A 1 96 ? 13.668 -25.879 -4.868 1.00 51.09 96 LYS A O 1
ATOM 756 N N . CYS A 1 97 ? 13.518 -24.699 -6.758 1.00 43.38 97 CYS A N 1
ATOM 757 C CA . CYS A 1 97 ? 12.339 -25.422 -7.274 1.00 43.38 97 CYS A CA 1
ATOM 758 C C . CYS A 1 97 ? 12.659 -26.606 -8.210 1.00 43.38 97 CYS A C 1
ATOM 760 O O . CYS A 1 97 ? 11.749 -27.137 -8.835 1.00 43.38 97 CYS A O 1
ATOM 762 N N . ARG A 1 98 ? 13.918 -27.067 -8.305 1.00 50.75 98 ARG A N 1
ATOM 763 C CA . ARG A 1 98 ? 14.258 -28.303 -9.051 1.00 50.75 98 ARG A CA 1
ATOM 764 C C . ARG A 1 98 ? 14.448 -29.540 -8.161 1.00 50.75 98 ARG A C 1
ATOM 766 O O . ARG A 1 98 ? 14.709 -30.613 -8.688 1.00 50.75 98 ARG A O 1
ATOM 773 N N . ARG A 1 99 ? 14.353 -29.427 -6.827 1.00 51.16 99 ARG A N 1
ATOM 774 C CA . ARG A 1 99 ? 14.685 -30.551 -5.921 1.00 51.16 99 ARG A CA 1
ATOM 775 C C . ARG A 1 99 ? 13.602 -30.966 -4.923 1.00 51.16 99 ARG A C 1
ATOM 777 O O . ARG A 1 99 ? 13.859 -31.841 -4.109 1.00 51.16 99 ARG A O 1
ATOM 784 N N . SER A 1 100 ? 12.394 -30.416 -4.980 1.00 41.44 100 SER A N 1
ATOM 785 C CA . SER A 1 100 ? 11.334 -30.871 -4.071 1.00 41.44 100 SER A CA 1
ATOM 786 C C . SER A 1 100 ? 9.945 -30.685 -4.668 1.00 41.44 100 SER A C 1
ATOM 788 O O . SER A 1 100 ? 9.162 -29.858 -4.211 1.00 41.44 100 SER A O 1
ATOM 790 N N . SER A 1 101 ? 9.646 -31.483 -5.690 1.00 52.91 101 SER A N 1
ATOM 791 C CA . SER A 1 101 ? 8.276 -31.929 -5.936 1.00 52.91 101 SER A CA 1
ATOM 792 C C . SER A 1 101 ? 8.053 -33.180 -5.080 1.00 52.91 101 SER A C 1
ATOM 794 O O . SER A 1 101 ? 8.731 -34.177 -5.327 1.00 52.91 101 SER A O 1
ATOM 796 N N . PRO A 1 102 ? 7.154 -33.188 -4.083 1.00 48.53 102 PRO A N 1
ATOM 797 C CA . PRO A 1 102 ? 6.569 -34.437 -3.637 1.00 48.53 102 PRO A CA 1
ATOM 798 C C . PRO A 1 102 ? 5.459 -34.796 -4.633 1.00 48.53 102 PRO A C 1
ATOM 800 O O . PRO A 1 102 ? 4.445 -34.107 -4.730 1.00 48.53 102 PRO A O 1
ATOM 803 N N . THR A 1 103 ? 5.692 -35.843 -5.420 1.00 51.47 103 THR A N 1
ATOM 804 C CA . THR A 1 103 ? 4.682 -36.511 -6.255 1.00 51.47 103 THR A CA 1
ATOM 805 C C . THR A 1 103 ? 3.449 -36.867 -5.420 1.00 51.47 103 THR A C 1
ATOM 807 O O . THR A 1 103 ? 3.605 -37.294 -4.274 1.00 51.47 103 THR A O 1
ATOM 810 N N . PRO A 1 104 ? 2.234 -36.758 -5.982 1.00 43.62 104 PRO A N 1
ATOM 811 C CA . PRO A 1 104 ? 1.361 -37.941 -5.981 1.00 43.62 104 PRO A CA 1
ATOM 812 C C . PRO A 1 104 ? 0.503 -38.050 -7.271 1.00 43.62 104 PRO A C 1
ATOM 814 O O . PRO A 1 104 ? 0.502 -37.143 -8.099 1.00 43.62 104 PRO A O 1
ATOM 817 N N . PRO A 1 105 ? -0.186 -39.185 -7.479 1.00 48.28 105 PRO A N 1
ATOM 818 C CA . PRO A 1 105 ? 0.249 -40.313 -8.289 1.00 48.28 105 PRO A CA 1
ATOM 819 C C . PRO A 1 105 ? -0.330 -40.288 -9.722 1.00 48.28 105 PRO 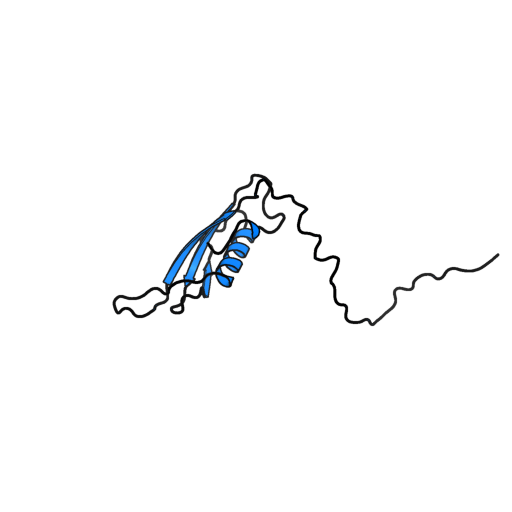A C 1
ATOM 821 O O . PRO A 1 105 ? -1.342 -39.650 -10.000 1.00 48.28 105 PRO A O 1
ATOM 824 N N . ALA A 1 106 ? 0.290 -41.050 -10.629 1.00 44.16 106 ALA A N 1
ATOM 825 C CA . ALA A 1 106 ? -0.373 -41.521 -11.853 1.00 44.16 106 ALA A CA 1
ATOM 826 C C . ALA A 1 106 ? -1.670 -42.278 -11.466 1.00 44.16 106 ALA A C 1
ATOM 828 O O . ALA A 1 106 ? -1.678 -42.881 -10.388 1.00 44.16 106 ALA A O 1
ATOM 829 N N . PRO A 1 107 ? -2.748 -42.307 -12.282 1.00 49.19 107 PRO A N 1
ATOM 830 C CA . PRO A 1 107 ? -2.700 -42.676 -13.705 1.00 49.19 107 PRO A CA 1
ATOM 831 C C . PRO A 1 107 ? -3.630 -41.789 -14.584 1.00 49.19 107 PRO A C 1
ATOM 833 O O . PRO A 1 107 ? -4.479 -41.069 -14.080 1.00 49.19 107 PRO A O 1
ATOM 836 N N . GLN A 1 108 ? -3.541 -41.722 -15.912 1.00 48.34 108 GLN A N 1
ATOM 837 C CA . GLN A 1 108 ? -3.751 -42.795 -16.884 1.00 48.34 108 GLN A CA 1
ATOM 838 C C . GLN A 1 108 ? -3.354 -42.312 -18.294 1.00 48.34 108 GLN A C 1
ATOM 840 O O . GLN A 1 108 ? -3.383 -41.120 -18.582 1.00 48.34 108 GLN A O 1
ATOM 845 N N . ALA A 1 109 ? -3.120 -43.301 -19.161 1.00 43.09 109 ALA A N 1
ATOM 846 C CA . ALA A 1 109 ? -3.159 -43.248 -20.623 1.00 43.09 109 ALA A CA 1
ATOM 847 C C . ALA A 1 109 ? -1.905 -42.740 -21.366 1.00 43.09 109 ALA A C 1
ATOM 849 O O . ALA A 1 109 ? -1.796 -41.599 -21.797 1.00 43.09 109 ALA A O 1
ATOM 850 N N . ALA A 1 110 ? -1.012 -43.709 -21.590 1.00 48.81 110 ALA A N 1
ATOM 851 C CA . ALA A 1 110 ? -0.430 -44.033 -22.893 1.00 48.81 110 ALA A CA 1
ATOM 852 C C . ALA A 1 110 ? 0.292 -42.911 -23.658 1.00 48.81 110 ALA A C 1
ATOM 854 O O . ALA A 1 110 ? -0.212 -42.374 -24.640 1.00 48.81 110 ALA A O 1
ATOM 855 N N . ILE A 1 111 ? 1.564 -42.704 -23.317 1.00 49.50 111 ILE A N 1
ATOM 856 C CA . ILE A 1 111 ? 2.569 -42.392 -24.336 1.00 49.50 111 ILE A CA 1
ATOM 857 C C . ILE A 1 111 ? 3.408 -43.659 -24.487 1.00 49.50 111 ILE A C 1
ATOM 859 O O . ILE A 1 111 ? 4.202 -44.008 -23.616 1.00 49.50 111 ILE A O 1
ATOM 863 N N . LEU A 1 112 ? 3.128 -44.403 -25.556 1.00 51.03 112 LEU A N 1
ATOM 864 C CA . LEU A 1 112 ? 3.856 -45.601 -25.957 1.00 51.03 112 LEU A CA 1
ATOM 865 C C . LEU A 1 112 ? 5.319 -45.220 -26.225 1.00 51.03 112 LEU A C 1
ATOM 867 O O . LEU A 1 112 ? 5.617 -44.535 -27.201 1.00 51.03 112 LEU A O 1
ATOM 871 N N . CYS A 1 113 ? 6.237 -45.663 -25.367 1.00 48.16 113 CYS A N 1
ATOM 872 C CA . CYS A 1 113 ? 7.654 -45.717 -25.717 1.00 48.16 113 CYS A CA 1
ATOM 873 C C . CYS A 1 113 ? 7.841 -46.775 -26.823 1.00 48.16 113 CYS A C 1
ATOM 875 O O . CYS A 1 113 ? 7.313 -47.881 -26.671 1.00 48.16 113 CYS A O 1
ATOM 877 N N . PRO A 1 114 ? 8.588 -46.510 -27.909 1.00 49.25 114 PRO A N 1
ATOM 878 C CA . PRO A 1 114 ? 8.925 -47.558 -28.863 1.00 49.25 114 PRO A CA 1
ATOM 879 C C . PRO A 1 114 ? 9.918 -48.532 -28.205 1.00 49.25 114 PRO A C 1
ATOM 881 O O . PRO A 1 114 ? 10.965 -48.117 -27.707 1.00 49.25 114 PRO A O 1
ATOM 884 N N . SER A 1 115 ? 9.577 -49.824 -28.167 1.00 50.19 115 SER A N 1
ATOM 885 C CA . SER A 1 115 ? 10.517 -50.888 -27.775 1.00 50.19 115 SER A CA 1
ATOM 886 C C . SER A 1 115 ? 11.566 -51.125 -28.868 1.00 50.19 115 SER A C 1
ATOM 888 O O . SER A 1 115 ? 11.237 -50.990 -30.048 1.00 50.19 115 SER A O 1
ATOM 890 N N . PRO A 1 116 ? 12.802 -51.525 -28.514 1.00 60.34 116 PRO A N 1
ATOM 891 C CA . PRO A 1 116 ? 13.782 -52.022 -29.470 1.00 60.34 116 PRO A CA 1
ATOM 892 C C . PRO A 1 116 ? 13.685 -53.552 -29.660 1.00 60.34 116 PRO A C 1
ATOM 894 O O . PRO A 1 116 ? 13.200 -54.259 -28.779 1.00 60.34 116 PRO A O 1
ATOM 897 N N . ALA A 1 117 ? 14.258 -54.018 -30.780 1.00 44.34 117 ALA A N 1
ATOM 898 C CA . ALA A 1 117 ? 14.371 -55.391 -31.318 1.00 44.34 117 ALA A CA 1
ATOM 899 C C . ALA A 1 117 ? 13.181 -55.827 -32.207 1.00 44.34 117 ALA A C 1
ATOM 901 O O . ALA A 1 117 ? 12.032 -55.589 -31.865 1.00 44.34 117 ALA A O 1
ATOM 902 N N . MET A 1 118 ? 13.356 -56.457 -33.376 1.00 39.41 118 MET A N 1
ATOM 903 C CA . MET A 1 118 ? 14.419 -57.360 -33.846 1.00 39.41 118 MET A CA 1
ATOM 904 C C . MET A 1 118 ? 14.283 -57.557 -35.378 1.00 39.41 118 MET A C 1
ATOM 906 O O . MET A 1 118 ? 13.151 -57.518 -35.854 1.00 39.41 118 MET A O 1
ATOM 910 N N . ALA A 1 119 ? 15.391 -57.801 -36.104 1.00 36.78 119 ALA A N 1
ATOM 911 C CA . ALA A 1 119 ? 15.544 -58.733 -37.253 1.00 36.78 119 ALA A CA 1
ATOM 912 C C . ALA A 1 119 ? 16.548 -58.245 -38.323 1.00 36.78 119 ALA A C 1
ATOM 914 O O . ALA A 1 119 ? 16.298 -57.248 -39.001 1.00 36.78 119 ALA A O 1
ATOM 915 N N . ALA A 1 120 ? 17.638 -58.998 -38.506 1.00 42.06 120 ALA A N 1
ATOM 916 C CA . ALA A 1 120 ? 17.913 -59.798 -39.709 1.00 42.06 120 ALA A CA 1
ATOM 917 C C . ALA A 1 120 ? 19.043 -60.792 -39.400 1.00 42.06 120 ALA A C 1
ATOM 919 O O . ALA A 1 120 ? 20.057 -60.348 -38.814 1.00 42.06 120 ALA A O 1
#

Radius of gyration: 24.06 Å; chains: 1; bounding box: 37×73×62 Å

Foldseek 3Di:
DQDDQVLDDPPLDDAFDKWKFKWKFKAALQQATPDIDGPDATPRNVVNVSVRVRCNVRGGGNFDADPVRRGGIDMDMDMDMHHQDPPDDSPPPPPPVPPDDPDDDDDDDDPDDDDDDDDD

Organism: NCBI:txid114404

Secondary structure (DSSP, 8-state):
----GGG--TTSS-TT-EEEEEEEEEE-TTSBEEEEE-SS--S-HHHHHHHHHHHHHH-B-PPEE-TT--EE-EEEEEEEEEE--TT--TTTT-SSTTS-------------PPPP----